Protein AF-A0A6J2ULS6-F1 (afdb_monomer_lite)

Secondary structure (DSSP, 8-state):
------SHHHHHHHHHHHHHHHHHHHHHHHHHHHTS-PPPPP----------TT-HHHHHHHHHHHHHHHHHHHHHHHT---HHHHHHHHHHHHHHHHHHHHHHHTT-HHHHHHHHHHHHHHHHHHHHHHHHTT-S---------

Structure (mmCIF, N/CA/C/O backbone):
data_AF-A0A6J2ULS6-F1
#
_entry.id   AF-A0A6J2ULS6-F1
#
loop_
_atom_site.group_PDB
_atom_site.id
_atom_site.type_symbol
_atom_site.label_atom_id
_atom_site.label_alt_id
_atom_site.label_comp_id
_atom_site.label_asym_id
_atom_site.label_entity_id
_atom_site.label_seq_id
_atom_site.pdbx_PDB_ins_code
_atom_site.Cartn_x
_atom_site.Cartn_y
_atom_site.Cartn_z
_atom_site.occupancy
_atom_site.B_iso_or_equiv
_atom_site.auth_seq_id
_atom_site.auth_comp_id
_atom_site.auth_asym_id
_atom_site.auth_atom_id
_atom_site.pdbx_PDB_model_num
ATOM 1 N N . MET A 1 1 ? 80.671 0.307 26.727 1.00 37.84 1 MET A N 1
ATOM 2 C CA . MET A 1 1 ? 80.074 0.887 25.502 1.00 37.84 1 MET A CA 1
ATOM 3 C C . MET A 1 1 ? 78.630 0.428 25.429 1.00 37.84 1 MET A C 1
ATOM 5 O O . MET A 1 1 ? 78.368 -0.746 25.655 1.00 37.84 1 MET A O 1
ATOM 9 N N . HIS A 1 2 ? 77.715 1.384 25.287 1.00 35.56 2 HIS A N 1
ATOM 10 C CA . HIS A 1 2 ? 76.299 1.268 25.632 1.00 35.56 2 HIS A CA 1
ATOM 11 C C . HIS A 1 2 ? 75.529 0.293 24.737 1.00 35.56 2 HIS A C 1
ATOM 13 O O . HIS A 1 2 ? 75.335 0.543 23.552 1.00 35.56 2 HIS A O 1
ATOM 19 N N . LEU A 1 3 ? 75.018 -0.769 25.355 1.00 45.72 3 LEU A N 1
ATOM 20 C CA . LEU A 1 3 ? 73.912 -1.566 24.848 1.00 45.72 3 LEU A CA 1
ATOM 21 C C . LEU A 1 3 ? 72.680 -1.189 25.682 1.00 45.72 3 LEU A C 1
ATOM 23 O O . LEU A 1 3 ? 72.436 -1.774 26.731 1.00 45.72 3 LEU A O 1
ATOM 27 N N . VAL A 1 4 ? 71.929 -0.172 25.262 1.00 41.53 4 VAL A N 1
ATOM 28 C CA . VAL A 1 4 ? 70.614 0.124 25.852 1.00 41.53 4 VAL A CA 1
ATOM 29 C C . VAL A 1 4 ? 69.598 0.066 24.722 1.00 41.53 4 VAL A C 1
ATOM 31 O O . VAL A 1 4 ? 69.250 1.065 24.104 1.00 41.53 4 VAL A O 1
ATOM 34 N N . LYS A 1 5 ? 69.180 -1.166 24.415 1.00 49.84 5 LYS A N 1
ATOM 35 C CA . LYS A 1 5 ? 67.974 -1.452 23.633 1.00 49.84 5 LYS A CA 1
ATOM 36 C C . LYS A 1 5 ? 66.802 -0.803 24.359 1.00 49.84 5 LYS A C 1
ATOM 38 O O . LYS A 1 5 ? 66.466 -1.247 25.448 1.00 49.84 5 LYS A O 1
ATOM 43 N N . SER A 1 6 ? 66.218 0.239 23.775 1.00 47.62 6 SER A N 1
ATOM 44 C CA . SER A 1 6 ? 65.032 0.934 24.279 1.00 47.62 6 SER A CA 1
ATOM 45 C C . SER A 1 6 ? 63.826 -0.021 24.299 1.00 47.62 6 SER A C 1
ATOM 47 O O . SER A 1 6 ? 63.280 -0.313 23.235 1.00 47.62 6 SER A O 1
ATOM 49 N N . PRO A 1 7 ? 63.371 -0.512 25.467 1.00 53.88 7 PRO A N 1
ATOM 50 C CA . PRO A 1 7 ? 62.243 -1.441 25.537 1.00 53.88 7 PRO A CA 1
ATOM 51 C C . PRO A 1 7 ? 60.885 -0.723 25.403 1.00 53.88 7 PRO A C 1
ATOM 53 O O . PRO A 1 7 ? 59.868 -1.367 25.167 1.00 53.88 7 PRO A O 1
ATOM 56 N N . CYS A 1 8 ? 60.856 0.614 25.492 1.00 47.41 8 CYS A N 1
ATOM 57 C CA . CYS A 1 8 ? 59.616 1.396 25.457 1.00 47.41 8 CYS A CA 1
ATOM 58 C C . CYS A 1 8 ? 59.000 1.553 24.057 1.00 47.41 8 CYS A C 1
ATOM 60 O O . CYS A 1 8 ? 57.781 1.644 23.947 1.00 47.41 8 CYS A O 1
ATOM 62 N N . LEU A 1 9 ? 59.796 1.556 22.980 1.00 49.78 9 LEU A N 1
ATOM 63 C CA . LEU A 1 9 ? 59.256 1.733 21.620 1.00 49.78 9 LEU A CA 1
ATOM 64 C C . LEU A 1 9 ? 58.503 0.488 21.117 1.00 49.78 9 LEU A C 1
ATOM 66 O O . LEU A 1 9 ? 57.504 0.619 20.416 1.00 49.78 9 LEU A O 1
ATOM 70 N N . LEU A 1 10 ? 58.930 -0.710 21.531 1.00 52.53 10 LEU A N 1
ATOM 71 C CA . LEU A 1 10 ? 58.252 -1.974 21.207 1.00 52.53 10 LEU A CA 1
ATOM 72 C C . LEU A 1 10 ? 56.917 -2.128 21.950 1.00 52.53 10 LEU A C 1
ATOM 74 O O . LEU A 1 10 ? 55.953 -2.637 21.381 1.00 52.53 10 LEU A O 1
ATOM 78 N N . ALA A 1 11 ? 56.842 -1.647 23.193 1.00 53.53 11 ALA A N 1
ATOM 79 C CA . ALA A 1 11 ? 55.615 -1.686 23.983 1.00 53.53 11 ALA A CA 1
ATOM 80 C C . ALA A 1 11 ? 54.525 -0.769 23.399 1.00 53.53 11 ALA A C 1
ATOM 82 O O . ALA A 1 11 ? 53.372 -1.179 23.308 1.00 53.53 11 ALA A O 1
ATOM 83 N N . CYS A 1 12 ? 54.883 0.430 22.920 1.00 48.25 12 CYS A N 1
ATOM 84 C CA . CYS A 1 12 ? 53.919 1.337 22.284 1.00 48.25 12 CYS A CA 1
ATOM 85 C C . CYS A 1 12 ? 53.353 0.794 20.960 1.00 48.25 12 CYS A C 1
ATOM 87 O O . CYS A 1 12 ? 52.182 1.021 20.668 1.00 48.25 12 CYS A O 1
ATOM 89 N N . ALA A 1 13 ? 54.142 0.054 20.174 1.00 52.56 13 ALA A N 1
ATOM 90 C CA . ALA A 1 13 ? 53.664 -0.542 18.924 1.00 52.56 13 ALA A CA 1
ATOM 91 C C . ALA A 1 13 ? 52.653 -1.683 19.162 1.00 52.56 13 ALA A C 1
ATOM 93 O O . ALA A 1 13 ? 51.665 -1.797 18.440 1.00 52.56 13 ALA A O 1
ATOM 94 N N . LEU A 1 14 ? 52.854 -2.492 20.209 1.00 54.41 14 LEU A N 1
ATOM 95 C CA . LEU A 1 14 ? 51.949 -3.590 20.574 1.00 54.41 14 LEU A CA 1
ATOM 96 C C . LEU A 1 14 ? 50.578 -3.101 21.072 1.00 54.41 14 LEU A C 1
ATOM 98 O O . LEU A 1 14 ? 49.567 -3.736 20.778 1.00 54.41 14 LEU A O 1
ATOM 102 N N . VAL A 1 15 ? 50.526 -1.955 21.761 1.00 59.34 15 VAL A N 1
ATOM 103 C CA . VAL A 1 15 ? 49.268 -1.362 22.262 1.00 59.34 15 VAL A CA 1
ATOM 104 C C . VAL A 1 15 ? 48.381 -0.841 21.124 1.00 59.34 15 VAL A C 1
ATOM 106 O O . VAL A 1 15 ? 47.161 -0.897 21.237 1.00 59.34 15 VAL A O 1
ATOM 109 N N . TYR A 1 16 ? 48.969 -0.396 20.009 1.00 54.12 16 TYR A N 1
ATOM 110 C CA . TYR A 1 16 ? 48.214 0.054 18.832 1.00 54.12 16 TYR A CA 1
ATOM 111 C C . TYR A 1 16 ? 47.824 -1.079 17.869 1.00 54.12 16 TYR A C 1
ATOM 113 O O . TYR A 1 16 ? 46.833 -0.951 17.154 1.00 54.12 16 TYR A O 1
ATOM 121 N N . LEU A 1 17 ? 48.555 -2.199 17.856 1.00 54.84 17 LEU A N 1
ATOM 122 C CA . LEU A 1 17 ? 48.281 -3.324 16.948 1.00 54.84 17 LEU A CA 1
ATOM 123 C C .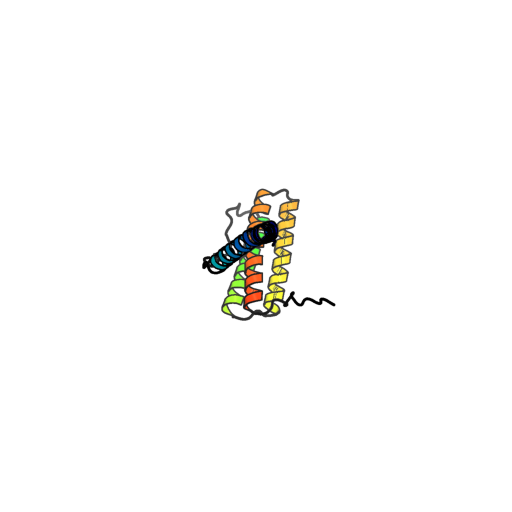 LEU A 1 17 ? 47.162 -4.259 17.439 1.00 54.84 17 LEU A C 1
ATOM 125 O O . LEU A 1 17 ? 46.417 -4.793 16.620 1.00 54.84 17 LEU A O 1
ATOM 129 N N . LEU A 1 18 ? 47.000 -4.427 18.756 1.00 56.25 18 LEU A N 1
ATOM 130 C CA . LEU A 1 18 ? 45.933 -5.247 19.350 1.00 56.25 18 LEU A CA 1
ATOM 131 C C . LEU A 1 18 ? 44.498 -4.784 19.010 1.00 56.25 18 LEU A C 1
ATOM 133 O O . LEU A 1 18 ? 43.701 -5.631 18.605 1.00 56.25 18 LEU A O 1
ATOM 137 N N . PRO A 1 19 ? 44.134 -3.487 19.111 1.00 57.62 19 PRO A N 1
ATOM 138 C CA . PRO A 1 19 ? 42.788 -3.045 18.747 1.00 57.62 19 PRO A CA 1
ATOM 139 C C . PRO A 1 19 ? 42.536 -3.131 17.236 1.00 57.62 19 PRO A C 1
ATOM 141 O O . PRO A 1 19 ? 41.410 -3.381 16.821 1.00 57.62 19 PRO A O 1
ATOM 144 N N . LEU A 1 20 ? 43.574 -2.985 16.404 1.00 55.03 20 LEU A N 1
ATOM 145 C CA . LEU A 1 20 ? 43.441 -3.065 14.947 1.00 55.03 20 LEU A CA 1
ATOM 146 C C . LEU A 1 20 ? 43.155 -4.501 14.474 1.00 55.03 20 LEU A C 1
ATOM 148 O O . LEU A 1 20 ? 42.356 -4.693 13.563 1.00 55.03 20 LEU A O 1
ATOM 152 N N . ALA A 1 21 ? 43.745 -5.507 15.128 1.00 57.03 21 ALA A N 1
ATOM 153 C CA . ALA A 1 21 ? 43.453 -6.917 14.865 1.00 57.03 21 ALA A CA 1
ATOM 154 C C . ALA A 1 21 ? 42.019 -7.308 15.278 1.00 57.03 21 ALA A C 1
ATOM 156 O O . ALA A 1 21 ? 41.340 -8.000 14.522 1.00 57.03 21 ALA A O 1
ATOM 157 N N . ALA A 1 22 ? 41.523 -6.793 16.410 1.00 56.47 22 ALA A N 1
ATOM 158 C CA . ALA A 1 22 ? 40.139 -7.005 16.847 1.00 56.47 22 ALA A CA 1
ATOM 159 C C . ALA A 1 22 ? 39.109 -6.367 15.891 1.00 56.47 22 ALA A C 1
ATOM 161 O O . ALA A 1 22 ? 38.040 -6.929 15.654 1.00 56.47 22 ALA A O 1
ATOM 162 N N . CYS A 1 23 ? 39.442 -5.223 15.281 1.00 51.72 23 CYS A N 1
ATOM 163 C CA . CYS A 1 23 ? 38.608 -4.617 14.240 1.00 51.72 23 CYS A CA 1
ATOM 164 C C . CYS A 1 23 ? 38.524 -5.487 12.974 1.00 51.72 23 CYS A C 1
ATOM 166 O O . CYS A 1 23 ? 37.470 -5.542 12.347 1.00 51.72 23 CYS A O 1
ATOM 168 N N . ILE A 1 24 ? 39.606 -6.178 12.595 1.00 54.81 24 ILE A N 1
ATOM 169 C CA . ILE A 1 24 ? 39.630 -7.037 11.399 1.00 54.81 24 ILE A CA 1
ATOM 170 C C . ILE A 1 24 ? 38.755 -8.285 11.604 1.00 54.81 24 ILE A C 1
ATOM 172 O O . ILE A 1 24 ? 38.002 -8.643 10.699 1.00 54.81 24 ILE A O 1
ATOM 176 N N . GLU A 1 25 ? 38.776 -8.894 12.795 1.00 55.47 25 GLU A N 1
ATOM 177 C CA . GLU A 1 25 ? 37.916 -10.045 13.122 1.00 55.47 25 GLU A CA 1
ATOM 178 C C . GLU A 1 25 ? 36.417 -9.680 13.109 1.00 55.47 25 GLU A C 1
ATOM 180 O O . GLU A 1 25 ? 35.598 -10.408 12.540 1.00 55.47 25 GLU A O 1
ATOM 185 N N . HIS A 1 26 ? 36.051 -8.504 13.629 1.00 48.28 26 HIS A N 1
ATOM 186 C CA . HIS A 1 26 ? 34.660 -8.037 13.624 1.00 48.28 26 HIS A CA 1
ATOM 187 C C . HIS A 1 26 ? 34.134 -7.740 12.203 1.00 48.28 26 HIS A C 1
ATOM 189 O O . HIS A 1 26 ? 32.953 -7.959 11.909 1.00 48.28 26 HIS A O 1
ATOM 195 N N . ILE A 1 27 ? 34.996 -7.271 11.292 1.00 51.56 27 ILE A N 1
ATOM 196 C CA . ILE A 1 27 ? 34.635 -7.072 9.878 1.00 51.56 27 ILE A CA 1
ATOM 197 C C . ILE A 1 27 ? 34.385 -8.426 9.201 1.00 51.56 27 ILE A C 1
ATOM 199 O O . ILE A 1 27 ? 33.441 -8.556 8.418 1.00 51.56 27 ILE A O 1
ATOM 203 N N . THR A 1 28 ? 35.180 -9.452 9.523 1.00 53.78 28 THR A N 1
ATOM 204 C CA . THR A 1 28 ? 34.978 -10.796 8.964 1.00 53.78 28 THR A CA 1
ATOM 205 C C . THR A 1 28 ? 33.693 -11.467 9.452 1.00 53.78 28 THR A C 1
ATOM 207 O O . THR A 1 28 ? 33.033 -12.122 8.647 1.00 53.78 28 THR A O 1
ATOM 210 N N . GLU A 1 29 ? 33.267 -11.259 10.703 1.00 52.28 29 GLU A N 1
ATOM 211 C CA . GLU A 1 29 ? 31.973 -11.771 11.187 1.00 52.28 29 GLU A CA 1
ATOM 212 C C . GLU A 1 29 ? 30.777 -11.071 10.521 1.00 52.28 29 GLU A C 1
ATOM 214 O O . GLU A 1 29 ? 29.832 -11.742 10.099 1.00 52.28 29 GLU A O 1
ATOM 219 N N . GLN A 1 30 ? 30.833 -9.745 10.329 1.00 50.31 30 GLN A N 1
ATOM 220 C CA . GLN A 1 30 ? 29.797 -9.016 9.580 1.00 50.31 30 GLN A CA 1
ATOM 221 C C . GLN A 1 30 ? 29.709 -9.462 8.114 1.00 50.31 30 GLN A C 1
ATOM 223 O O . GLN A 1 30 ? 28.612 -9.592 7.571 1.00 50.31 30 GLN A O 1
ATOM 228 N N . GLN A 1 31 ? 30.850 -9.723 7.472 1.00 48.91 31 GLN A N 1
ATOM 229 C CA . GLN A 1 31 ? 30.899 -10.239 6.101 1.00 48.91 31 GLN A CA 1
ATOM 230 C C . GLN A 1 31 ? 30.361 -11.677 6.009 1.00 48.91 31 GLN A C 1
ATOM 232 O O . GLN A 1 31 ? 29.725 -12.027 5.015 1.00 48.91 31 GLN A O 1
ATOM 237 N N . LEU A 1 32 ? 30.552 -12.506 7.041 1.00 48.78 32 LEU A N 1
ATOM 238 C CA . LEU A 1 32 ? 30.020 -13.872 7.087 1.00 48.78 32 LEU A CA 1
ATOM 239 C C . LEU A 1 32 ? 28.491 -13.889 7.278 1.00 48.78 32 LEU A C 1
ATOM 241 O O . LEU A 1 32 ? 27.794 -14.659 6.616 1.00 48.78 32 LEU A O 1
ATOM 245 N N . GLU A 1 33 ? 27.954 -12.999 8.119 1.00 53.31 33 GLU A N 1
ATOM 246 C CA . GLU A 1 33 ? 26.505 -12.787 8.277 1.00 53.31 33 GLU A CA 1
ATOM 247 C C . GLU A 1 33 ? 25.853 -12.232 6.995 1.00 53.31 33 GLU A C 1
ATOM 249 O O . GLU A 1 33 ? 24.707 -12.574 6.699 1.00 53.31 33 GLU A O 1
ATOM 254 N N . LEU A 1 34 ? 26.586 -11.462 6.178 1.00 53.81 34 LEU A N 1
ATOM 255 C CA . LEU A 1 34 ? 26.101 -10.937 4.892 1.00 53.81 34 LEU A CA 1
ATOM 256 C C . LEU A 1 34 ? 25.798 -12.045 3.861 1.00 53.81 34 LEU A C 1
ATOM 258 O O . LEU A 1 34 ? 24.933 -11.875 3.003 1.00 53.81 34 LEU A O 1
ATOM 262 N N . HIS A 1 35 ? 26.475 -13.193 3.965 1.00 52.22 35 HIS A N 1
ATOM 263 C CA . HIS A 1 35 ? 26.301 -14.350 3.074 1.00 52.22 35 HIS A CA 1
ATOM 264 C C . HIS A 1 35 ? 25.352 -15.412 3.638 1.00 52.22 35 HIS A C 1
ATOM 266 O O . HIS A 1 35 ? 25.100 -16.439 2.997 1.00 52.22 35 HIS A O 1
ATOM 272 N N . LYS A 1 36 ? 24.794 -15.189 4.831 1.00 57.12 36 LYS A N 1
ATOM 273 C CA . LYS A 1 36 ? 23.767 -16.066 5.378 1.00 57.12 36 LYS A CA 1
ATOM 274 C C . LYS A 1 36 ? 22.499 -15.846 4.570 1.00 57.12 36 LYS A C 1
ATOM 276 O O . LYS A 1 36 ? 21.849 -14.810 4.689 1.00 57.12 36 LYS A O 1
ATOM 281 N N . TYR A 1 37 ? 22.155 -16.825 3.732 1.00 52.66 37 TYR A N 1
ATOM 282 C CA . TYR A 1 37 ? 20.916 -16.809 2.961 1.00 52.66 37 TYR A CA 1
ATOM 283 C C . TYR A 1 37 ? 19.735 -16.577 3.910 1.00 52.66 37 TYR A C 1
ATOM 285 O O . TYR A 1 37 ? 19.305 -17.468 4.647 1.00 52.66 37 TYR A O 1
ATOM 293 N N . ARG A 1 38 ? 19.224 -15.345 3.919 1.00 57.34 38 ARG A N 1
ATOM 294 C CA . ARG A 1 38 ? 17.991 -15.002 4.609 1.00 57.34 38 ARG A CA 1
ATOM 295 C C . ARG A 1 38 ? 16.872 -15.480 3.706 1.00 57.34 38 ARG A C 1
ATOM 297 O O . ARG A 1 38 ? 16.791 -15.057 2.555 1.00 57.34 38 ARG A O 1
ATOM 304 N N . VAL A 1 39 ? 16.030 -16.372 4.225 1.00 57.38 39 VAL A N 1
ATOM 305 C CA . VAL A 1 39 ? 14.842 -16.840 3.505 1.00 57.38 39 VAL A CA 1
ATOM 306 C C . VAL A 1 39 ? 14.108 -15.610 2.984 1.00 57.38 39 VAL A C 1
ATOM 308 O O . VAL A 1 39 ? 13.750 -14.731 3.776 1.00 57.38 39 VAL A O 1
ATOM 311 N N . SER A 1 40 ? 13.951 -15.521 1.661 1.00 55.81 40 SER A N 1
ATOM 312 C CA . SER A 1 40 ? 13.258 -14.400 1.034 1.00 55.81 40 SER A CA 1
ATOM 313 C C . SER A 1 40 ? 11.898 -14.242 1.713 1.00 55.81 40 SER A C 1
ATOM 315 O O . SER A 1 40 ? 11.239 -15.264 1.955 1.00 55.81 40 SER A O 1
ATOM 317 N N . PRO A 1 41 ? 11.474 -13.012 2.064 1.00 57.22 41 PRO A N 1
ATOM 318 C CA . PRO A 1 41 ? 10.154 -12.792 2.628 1.00 57.22 41 PRO A CA 1
ATOM 319 C C . PRO A 1 41 ? 9.157 -13.511 1.735 1.00 57.22 41 PRO A C 1
ATOM 321 O O . PRO A 1 41 ? 9.109 -13.256 0.530 1.00 57.22 41 PRO A O 1
ATOM 324 N N . LYS A 1 42 ? 8.415 -14.472 2.295 1.00 57.38 42 LYS A N 1
ATOM 325 C CA . LYS A 1 42 ? 7.356 -15.104 1.522 1.00 57.38 42 LYS A CA 1
ATOM 326 C C . LYS A 1 42 ? 6.450 -13.961 1.077 1.00 57.38 42 LYS A C 1
ATOM 328 O O . LYS A 1 42 ? 5.975 -13.198 1.923 1.00 57.38 42 LYS A O 1
ATOM 333 N N . LEU A 1 43 ? 6.233 -13.849 -0.232 1.00 57.31 43 LEU A N 1
ATOM 334 C CA . LEU A 1 43 ? 5.134 -13.090 -0.822 1.00 57.31 43 LEU A CA 1
ATOM 335 C C . LEU A 1 43 ? 3.832 -13.799 -0.422 1.00 57.31 43 LEU A C 1
ATOM 337 O O . LEU A 1 43 ? 3.113 -14.358 -1.244 1.00 57.31 43 LEU A O 1
ATOM 341 N N . THR A 1 44 ? 3.572 -13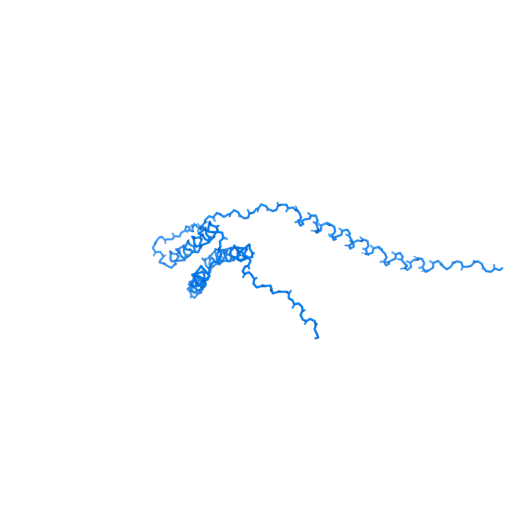.891 0.881 1.00 58.31 44 THR A N 1
ATOM 342 C CA . THR A 1 44 ? 2.237 -14.149 1.377 1.00 58.31 44 THR A CA 1
ATOM 343 C C . THR A 1 44 ? 1.428 -12.949 0.927 1.00 58.31 44 THR A C 1
ATOM 345 O O . THR A 1 44 ? 1.834 -11.810 1.157 1.00 58.31 44 THR A O 1
ATOM 348 N N . GLY A 1 45 ? 0.350 -13.223 0.193 1.00 60.03 45 GLY A N 1
ATOM 349 C CA . GLY A 1 45 ? -0.578 -12.202 -0.270 1.00 60.03 45 GLY A CA 1
ATOM 350 C C . GLY A 1 45 ? -1.127 -11.354 0.885 1.00 60.03 45 GLY A C 1
ATOM 351 O O . GLY A 1 45 ? -0.765 -11.572 2.046 1.00 60.03 45 GLY A O 1
ATOM 352 N N . PRO A 1 46 ? -2.008 -10.393 0.579 1.00 61.22 46 PRO A N 1
ATOM 353 C CA . PRO A 1 46 ? -2.485 -9.421 1.556 1.00 61.22 46 PRO A CA 1
ATOM 354 C C . PRO A 1 46 ? -2.995 -10.131 2.813 1.00 61.22 46 PRO A C 1
ATOM 356 O O . PRO A 1 46 ? -3.773 -11.090 2.736 1.00 61.22 46 PRO A O 1
ATOM 359 N N . VAL A 1 47 ? -2.498 -9.695 3.972 1.00 67.69 47 VAL A N 1
ATOM 360 C CA . VAL A 1 47 ? -2.919 -10.232 5.264 1.00 67.69 47 VAL A CA 1
ATOM 361 C C . VAL A 1 47 ? -4.366 -9.813 5.474 1.00 67.69 47 VAL A C 1
ATOM 363 O O . VAL A 1 47 ? -4.647 -8.637 5.648 1.00 67.69 47 VAL A O 1
ATOM 366 N N . LYS A 1 48 ? -5.293 -10.775 5.446 1.00 69.31 48 LYS A N 1
ATOM 367 C CA . LYS A 1 48 ? -6.688 -10.504 5.801 1.00 69.31 48 LYS A CA 1
ATOM 368 C C . LYS A 1 48 ? -6.781 -10.329 7.303 1.00 69.31 48 LYS A C 1
ATOM 370 O O . LYS A 1 48 ? -6.586 -11.290 8.057 1.00 69.31 48 LYS A O 1
ATOM 375 N N . PHE A 1 49 ? -7.082 -9.120 7.743 1.00 78.12 49 PHE A N 1
ATOM 376 C CA . PHE A 1 49 ? -7.288 -8.866 9.152 1.00 78.12 49 PHE A CA 1
ATOM 377 C C . PHE A 1 49 ? -8.717 -9.228 9.539 1.00 78.12 49 PHE A C 1
ATOM 379 O O . PHE A 1 49 ? -9.678 -8.783 8.927 1.00 78.12 49 PHE A O 1
ATOM 386 N N . VAL A 1 50 ? -8.875 -10.039 10.586 1.00 78.38 50 VAL A N 1
ATOM 387 C CA . VAL A 1 50 ? -10.203 -10.309 11.147 1.00 78.38 50 VAL A CA 1
ATOM 388 C C . VAL A 1 50 ? -10.681 -9.045 11.861 1.00 78.38 50 VAL A C 1
ATOM 390 O O . VAL A 1 50 ? -10.081 -8.642 12.859 1.00 78.38 50 VAL A O 1
ATOM 393 N N . HIS A 1 51 ? -11.726 -8.424 11.325 1.00 83.19 51 HIS A N 1
ATOM 394 C CA . HIS A 1 51 ? -12.405 -7.254 11.874 1.00 83.19 51 HIS A CA 1
ATOM 395 C C . HIS A 1 51 ? -13.914 -7.332 11.567 1.00 83.19 51 HIS A C 1
ATOM 397 O O . HIS A 1 51 ? -14.353 -8.265 10.889 1.00 83.19 51 HIS A O 1
ATOM 403 N N . ASP A 1 52 ? -14.722 -6.416 12.114 1.00 84.75 52 ASP A N 1
ATOM 404 C CA . ASP A 1 52 ? -16.171 -6.408 11.864 1.00 84.75 52 ASP A CA 1
ATOM 405 C C . ASP A 1 52 ? -16.438 -6.191 10.363 1.00 84.75 52 ASP A C 1
ATOM 407 O O . ASP A 1 52 ? -16.032 -5.159 9.829 1.00 84.75 52 ASP A O 1
ATOM 411 N N . PRO A 1 53 ? -17.144 -7.105 9.667 1.00 81.56 53 PRO A N 1
ATOM 412 C CA . PRO A 1 53 ? -17.429 -6.961 8.241 1.00 81.56 53 PRO A CA 1
ATOM 413 C C . PRO A 1 53 ? -18.269 -5.724 7.898 1.00 81.56 53 PRO A C 1
ATOM 415 O O . PRO A 1 53 ? -18.385 -5.384 6.724 1.00 81.56 53 PRO A O 1
ATOM 418 N N . LYS A 1 54 ? -18.874 -5.049 8.881 1.00 85.69 54 LYS A N 1
ATOM 419 C CA . LYS A 1 54 ? -19.610 -3.791 8.680 1.00 85.69 54 LYS A CA 1
ATOM 420 C C . LYS A 1 54 ? -18.737 -2.545 8.802 1.00 85.69 54 LYS A C 1
ATOM 422 O O . LYS A 1 54 ? -19.219 -1.450 8.516 1.00 85.69 54 LYS A O 1
ATOM 427 N N . ASP A 1 55 ? -17.488 -2.687 9.233 1.00 87.19 55 ASP A N 1
ATOM 428 C CA . ASP A 1 55 ? -16.564 -1.568 9.365 1.00 87.19 55 ASP A CA 1
ATOM 429 C C . ASP A 1 55 ? -16.074 -1.143 7.981 1.00 87.19 55 ASP A C 1
ATOM 431 O O . ASP A 1 55 ? -15.155 -1.726 7.409 1.00 87.19 55 ASP A O 1
ATOM 435 N N . VAL A 1 56 ? -16.748 -0.150 7.403 1.00 89.00 56 VAL A N 1
ATOM 436 C CA . VAL A 1 56 ? -16.473 0.348 6.046 1.00 89.00 56 VAL A CA 1
ATOM 437 C C . VAL A 1 56 ? -15.005 0.728 5.884 1.00 89.00 56 VAL A C 1
ATOM 439 O O . VAL A 1 56 ? -14.399 0.425 4.864 1.00 89.00 56 VAL A O 1
ATOM 442 N N . MET A 1 57 ? -14.419 1.321 6.917 1.00 88.88 57 MET A N 1
ATOM 443 C CA . MET A 1 57 ? -13.089 1.895 6.854 1.00 88.88 57 MET A CA 1
ATOM 444 C C . MET A 1 57 ? -12.003 0.819 6.834 1.00 88.88 57 MET A C 1
ATOM 446 O O . MET A 1 57 ? -11.113 0.834 5.987 1.00 88.88 57 MET A O 1
ATOM 450 N N . LEU A 1 58 ? -12.117 -0.174 7.716 1.00 88.88 58 LEU A N 1
ATOM 451 C CA . LEU A 1 58 ? -11.189 -1.302 7.709 1.00 88.88 58 LEU A CA 1
ATOM 452 C C . LEU A 1 58 ? -11.333 -2.170 6.452 1.00 88.88 58 LEU A C 1
ATOM 454 O O . LEU A 1 58 ? -10.329 -2.650 5.928 1.00 88.88 58 LEU A O 1
ATOM 458 N N . ASN A 1 59 ? -12.549 -2.306 5.919 1.00 89.31 59 ASN A N 1
ATOM 459 C CA . ASN A 1 59 ? -12.780 -2.994 4.650 1.00 89.31 59 ASN A CA 1
ATOM 460 C C . ASN A 1 59 ? -12.147 -2.250 3.461 1.00 89.31 59 ASN A C 1
ATOM 462 O O . ASN A 1 59 ? -11.597 -2.881 2.555 1.00 89.31 59 ASN A O 1
ATOM 466 N N . GLU A 1 60 ? -12.224 -0.917 3.441 1.00 90.50 60 GLU A N 1
ATOM 467 C CA . GLU A 1 60 ? -11.549 -0.087 2.437 1.00 90.50 60 GLU A CA 1
ATOM 468 C C . GLU A 1 60 ? -10.031 -0.259 2.512 1.00 90.50 60 GLU A C 1
ATOM 470 O O . GLU A 1 60 ? -9.378 -0.417 1.480 1.00 90.50 60 GLU A O 1
ATOM 475 N N . LEU A 1 61 ? -9.482 -0.328 3.725 1.00 89.19 61 LEU A N 1
ATOM 476 C CA . LEU A 1 61 ? -8.052 -0.501 3.951 1.00 89.19 61 LEU A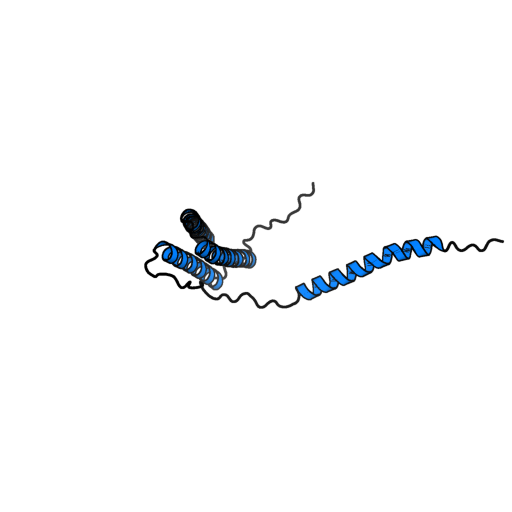 CA 1
ATOM 477 C C . LEU A 1 61 ? -7.561 -1.896 3.522 1.00 89.19 61 LEU A C 1
ATOM 479 O O . LEU A 1 61 ? -6.564 -2.004 2.804 1.00 89.19 61 LEU A O 1
ATOM 483 N N . ASP A 1 62 ? -8.312 -2.953 3.844 1.00 89.12 62 ASP A N 1
ATOM 484 C CA . ASP A 1 62 ? -8.069 -4.313 3.341 1.00 89.12 62 ASP A CA 1
ATOM 485 C C . ASP A 1 62 ? -8.132 -4.374 1.801 1.00 89.12 62 ASP A C 1
ATOM 487 O O . ASP A 1 62 ? -7.291 -5.003 1.150 1.00 89.12 62 ASP A O 1
ATOM 491 N N . SER A 1 63 ? -9.105 -3.686 1.197 1.00 89.81 63 SER A N 1
ATOM 492 C CA . SER A 1 63 ? -9.263 -3.591 -0.258 1.00 89.81 63 SER A CA 1
ATOM 493 C C . SER A 1 63 ? -8.081 -2.871 -0.915 1.00 89.81 63 SER A C 1
ATOM 495 O O . SER A 1 63 ? -7.517 -3.373 -1.892 1.00 89.81 63 SER A O 1
ATOM 497 N N . ALA A 1 64 ? -7.651 -1.731 -0.370 1.00 89.31 64 ALA A N 1
ATOM 498 C CA . ALA A 1 64 ? -6.501 -0.976 -0.863 1.00 89.31 64 ALA A CA 1
ATOM 499 C C . ALA A 1 64 ? -5.198 -1.792 -0.765 1.00 89.31 64 ALA A C 1
ATOM 501 O O . ALA A 1 64 ? -4.463 -1.903 -1.752 1.00 89.31 64 ALA A O 1
ATOM 502 N N . LEU A 1 65 ? -4.961 -2.469 0.365 1.00 88.38 65 LEU A N 1
ATOM 503 C CA . LEU A 1 65 ? -3.826 -3.384 0.541 1.00 88.38 65 LEU A CA 1
ATOM 504 C C . LEU A 1 65 ? -3.845 -4.534 -0.476 1.00 88.38 65 LEU A C 1
ATOM 506 O O . LEU A 1 65 ? -2.810 -4.901 -1.043 1.00 88.38 65 LEU A O 1
ATOM 510 N N . GLN A 1 66 ? -5.024 -5.088 -0.765 1.00 88.88 66 GLN A N 1
ATOM 511 C CA . GLN A 1 66 ? -5.168 -6.137 -1.769 1.00 88.88 66 GLN A CA 1
ATOM 512 C C . GLN A 1 66 ? -4.894 -5.633 -3.194 1.00 88.88 66 GLN A C 1
ATOM 514 O O . GLN A 1 66 ? -4.245 -6.342 -3.975 1.00 88.88 66 GLN A O 1
ATOM 519 N N . LYS A 1 67 ? -5.342 -4.421 -3.545 1.00 89.75 67 LYS A N 1
ATOM 520 C CA . LYS A 1 67 ? -5.039 -3.792 -4.844 1.00 89.75 67 LYS A CA 1
ATOM 521 C C . LYS A 1 67 ? -3.535 -3.596 -5.019 1.00 89.75 67 LYS A C 1
ATOM 523 O O . LYS A 1 67 ? -3.002 -3.960 -6.067 1.00 89.75 67 LYS A O 1
ATOM 528 N N . ILE A 1 68 ? -2.853 -3.103 -3.983 1.00 86.69 68 ILE A N 1
ATOM 529 C CA . ILE A 1 68 ? -1.396 -2.952 -3.974 1.00 86.69 68 ILE A CA 1
ATOM 530 C C . ILE A 1 68 ? -0.706 -4.294 -4.216 1.00 86.69 68 ILE A C 1
ATOM 532 O O . ILE A 1 68 ? 0.093 -4.424 -5.142 1.00 86.69 68 ILE A O 1
ATOM 536 N N . SER A 1 69 ? -1.058 -5.330 -3.453 1.00 83.19 69 SER A N 1
ATOM 537 C CA . SER A 1 69 ? -0.457 -6.652 -3.647 1.00 83.19 69 SER A CA 1
ATOM 538 C C . SER A 1 69 ? -0.686 -7.186 -5.068 1.00 83.19 69 SER A C 1
ATOM 540 O O . SER A 1 69 ? 0.230 -7.727 -5.687 1.00 83.19 69 SER A O 1
ATOM 542 N N . THR A 1 70 ? -1.878 -6.967 -5.625 1.00 86.75 70 THR A N 1
ATOM 543 C CA . THR A 1 70 ? -2.224 -7.392 -6.989 1.00 86.75 70 THR A CA 1
ATOM 544 C C . THR A 1 70 ? -1.369 -6.689 -8.037 1.00 86.75 70 THR A C 1
ATOM 546 O O . THR A 1 70 ? -0.816 -7.348 -8.919 1.00 86.75 70 THR A O 1
ATOM 549 N N . VAL A 1 71 ? -1.216 -5.367 -7.934 1.00 84.38 71 VAL A N 1
ATOM 550 C CA . VAL A 1 71 ? -0.403 -4.600 -8.883 1.00 84.38 71 VAL A CA 1
ATOM 551 C C . VAL A 1 71 ? 1.085 -4.982 -8.758 1.00 84.38 71 VAL A C 1
ATOM 553 O O . VAL A 1 71 ? 1.757 -5.090 -9.783 1.00 84.38 71 VAL A O 1
ATOM 556 N N . TYR A 1 72 ? 1.593 -5.318 -7.560 1.00 81.00 72 TYR A N 1
ATOM 557 C CA . TYR A 1 72 ? 2.957 -5.853 -7.403 1.00 81.00 72 TYR A CA 1
ATOM 558 C C . TYR A 1 72 ? 3.133 -7.214 -8.064 1.00 81.00 72 TYR A C 1
ATOM 560 O O . TYR A 1 72 ? 4.114 -7.428 -8.772 1.00 81.00 72 TYR A O 1
ATOM 568 N N . ILE A 1 73 ? 2.199 -8.138 -7.838 1.00 81.19 73 ILE A N 1
ATOM 569 C CA . ILE A 1 73 ? 2.241 -9.478 -8.430 1.00 81.19 73 ILE A CA 1
ATOM 570 C C . ILE A 1 73 ? 2.201 -9.378 -9.957 1.00 81.19 73 ILE A C 1
ATOM 572 O O . ILE A 1 73 ? 2.963 -10.055 -10.645 1.00 81.19 73 ILE A O 1
ATOM 576 N N . GLN A 1 74 ? 1.363 -8.492 -10.496 1.00 82.88 74 GLN A N 1
ATOM 577 C CA . GLN A 1 74 ? 1.307 -8.240 -11.930 1.00 82.88 74 GLN A CA 1
ATOM 578 C C . GLN A 1 74 ? 2.635 -7.684 -12.464 1.00 82.88 74 GLN A C 1
ATOM 580 O O . GLN A 1 74 ? 3.130 -8.176 -13.479 1.00 82.88 74 GLN A O 1
ATOM 585 N N . ALA A 1 75 ? 3.237 -6.712 -11.773 1.00 79.75 75 ALA A N 1
ATOM 586 C CA . ALA A 1 75 ? 4.539 -6.159 -12.143 1.00 79.75 75 ALA A CA 1
ATOM 587 C C . ALA A 1 75 ? 5.633 -7.241 -12.135 1.00 79.75 75 ALA A C 1
ATOM 589 O O . ALA A 1 75 ? 6.383 -7.371 -13.102 1.00 79.75 75 ALA A O 1
ATOM 590 N N . LEU A 1 76 ? 5.649 -8.083 -11.097 1.00 78.75 76 LEU A N 1
ATOM 591 C CA . LEU A 1 76 ? 6.530 -9.245 -10.974 1.00 78.75 76 LEU A CA 1
ATOM 592 C C . LEU A 1 76 ? 6.413 -10.204 -12.160 1.00 78.75 76 LEU A C 1
ATOM 594 O O . LEU A 1 76 ? 7.429 -10.564 -12.748 1.00 78.75 76 LEU A O 1
ATOM 598 N N . PHE A 1 77 ? 5.192 -10.589 -12.536 1.00 79.81 77 PHE A N 1
ATOM 599 C CA . PHE A 1 77 ? 4.976 -11.495 -13.666 1.00 79.81 77 PHE A CA 1
ATOM 600 C C . PHE A 1 77 ? 5.314 -10.868 -15.017 1.00 79.81 77 PHE A C 1
ATOM 602 O O . PHE A 1 77 ? 5.770 -11.572 -15.913 1.00 79.81 77 PHE A O 1
ATOM 609 N N . SER A 1 78 ? 5.104 -9.560 -15.171 1.00 79.94 78 SER A N 1
ATOM 610 C CA . SER A 1 78 ? 5.467 -8.855 -16.403 1.00 79.94 78 SER A CA 1
ATOM 611 C C . SER A 1 78 ? 6.978 -8.686 -16.579 1.00 79.94 78 SER A C 1
ATOM 613 O O . SER A 1 78 ? 7.438 -8.464 -17.693 1.00 79.94 78 SER A O 1
ATOM 615 N N . GLY A 1 79 ? 7.755 -8.785 -15.493 1.00 73.06 79 GLY A N 1
ATOM 616 C CA . GLY A 1 79 ? 9.207 -8.606 -15.516 1.00 73.06 79 GLY A CA 1
ATOM 617 C C . GLY A 1 79 ? 9.667 -7.172 -15.807 1.00 73.06 79 GLY A C 1
ATOM 618 O O . GLY A 1 79 ? 10.867 -6.933 -15.905 1.00 73.06 79 GLY A O 1
ATOM 619 N N . THR A 1 80 ? 8.742 -6.218 -15.944 1.00 74.69 80 THR A N 1
ATOM 620 C CA . THR A 1 80 ? 9.028 -4.823 -16.294 1.00 74.69 80 THR A CA 1
ATOM 621 C C . THR A 1 80 ? 8.225 -3.877 -15.415 1.00 74.6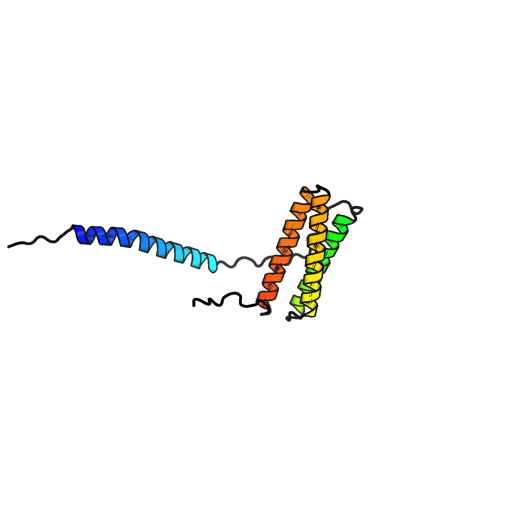9 80 THR A C 1
ATOM 623 O O . THR A 1 80 ? 7.014 -4.039 -15.264 1.00 74.69 80 THR A O 1
ATOM 626 N N . HIS A 1 81 ? 8.873 -2.846 -14.879 1.00 75.19 81 HIS A N 1
ATOM 627 C CA . HIS A 1 81 ? 8.191 -1.758 -14.182 1.00 75.19 81 HIS A CA 1
ATOM 628 C C . HIS A 1 81 ? 7.875 -0.646 -15.191 1.00 75.19 81 HIS A C 1
ATOM 630 O O . HIS A 1 81 ? 8.778 -0.068 -15.784 1.00 75.19 81 HIS A O 1
ATOM 636 N N . THR A 1 82 ? 6.593 -0.404 -15.470 1.00 81.50 82 THR A N 1
ATOM 637 C CA . THR A 1 82 ? 6.171 0.636 -16.423 1.00 81.50 82 THR A CA 1
ATOM 638 C C . THR A 1 82 ? 5.757 1.916 -15.687 1.00 81.50 82 THR A C 1
ATOM 640 O O . THR A 1 82 ? 5.282 1.837 -14.550 1.00 81.50 82 THR A O 1
ATOM 643 N N . PRO A 1 83 ? 5.828 3.099 -16.332 1.00 81.88 83 PRO A N 1
ATOM 644 C CA . PRO A 1 83 ? 5.337 4.350 -15.740 1.00 81.88 83 PRO A CA 1
ATOM 645 C C . PRO A 1 83 ? 3.865 4.288 -15.307 1.00 81.88 83 PRO A C 1
ATOM 647 O O . PRO A 1 83 ? 3.451 4.949 -14.359 1.00 81.88 83 PRO A O 1
ATOM 650 N N . GLU A 1 84 ? 3.060 3.463 -15.981 1.00 83.75 84 GLU A N 1
ATOM 651 C CA . GLU A 1 84 ? 1.663 3.237 -15.61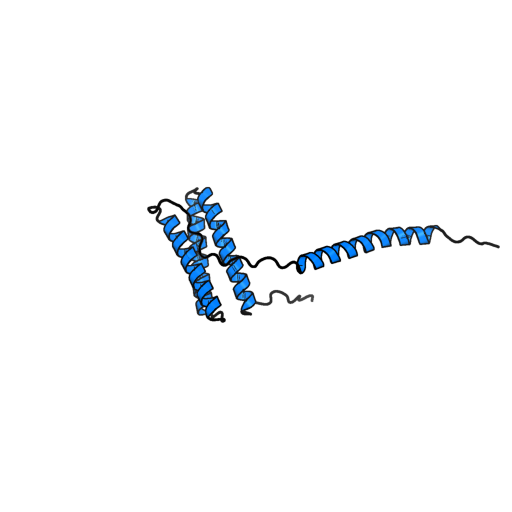5 1.00 83.75 84 GLU A CA 1
ATOM 652 C C . GLU A 1 84 ? 1.534 2.471 -14.290 1.00 83.75 84 GLU A C 1
ATOM 654 O O . GLU A 1 84 ? 0.731 2.846 -13.434 1.00 83.75 84 GLU A O 1
ATOM 659 N N . VAL A 1 85 ? 2.348 1.429 -14.090 1.00 83.38 85 VAL A N 1
ATOM 660 C CA . VAL A 1 85 ? 2.425 0.700 -12.815 1.00 83.38 85 VAL A CA 1
ATOM 661 C C . VAL A 1 85 ? 2.906 1.629 -11.704 1.00 83.38 85 VAL A C 1
ATOM 663 O O . VAL A 1 85 ? 2.347 1.606 -10.609 1.00 83.38 85 VAL A O 1
ATOM 666 N N . GLU A 1 86 ? 3.888 2.488 -11.985 1.00 83.38 86 GLU A N 1
ATOM 667 C CA . GLU A 1 86 ? 4.358 3.485 -11.024 1.00 83.38 86 GLU A CA 1
ATOM 668 C C . GLU A 1 86 ? 3.255 4.457 -10.603 1.00 83.38 86 GLU A C 1
ATOM 670 O O . GLU A 1 86 ? 3.051 4.676 -9.409 1.00 83.38 86 GLU A O 1
ATOM 675 N N . GLY A 1 87 ? 2.520 5.008 -11.572 1.00 86.00 87 GLY A N 1
ATOM 676 C CA . GLY A 1 87 ? 1.411 5.921 -11.313 1.00 86.00 87 GLY A CA 1
ATOM 677 C C . GLY A 1 87 ? 0.303 5.265 -10.490 1.00 86.00 87 GLY A C 1
ATOM 678 O O . GLY A 1 87 ? -0.167 5.848 -9.512 1.00 86.00 87 GLY A O 1
ATOM 679 N N . ARG A 1 88 ? -0.065 4.022 -10.830 1.00 86.88 88 ARG A N 1
ATOM 680 C CA . ARG A 1 88 ? -1.043 3.238 -10.059 1.00 86.88 88 ARG A CA 1
ATOM 681 C C . ARG A 1 88 ? -0.568 2.999 -8.628 1.00 86.88 88 ARG A C 1
ATOM 683 O O . ARG A 1 88 ? -1.359 3.169 -7.706 1.00 86.88 88 ARG A O 1
ATOM 690 N N . MET A 1 89 ? 0.709 2.667 -8.427 1.00 85.31 89 MET A N 1
ATOM 691 C CA . MET A 1 89 ? 1.240 2.464 -7.078 1.00 85.31 89 MET A CA 1
ATOM 692 C C . MET A 1 89 ? 1.316 3.737 -6.259 1.00 85.31 89 MET A C 1
ATOM 694 O O . MET A 1 89 ? 0.912 3.711 -5.104 1.00 85.31 89 MET A O 1
ATOM 698 N N . ARG A 1 90 ? 1.742 4.856 -6.847 1.00 87.88 90 ARG A N 1
ATOM 699 C CA . ARG A 1 90 ? 1.744 6.144 -6.146 1.00 87.88 90 ARG A CA 1
ATOM 700 C C . ARG A 1 90 ? 0.329 6.567 -5.740 1.00 87.88 90 ARG A C 1
ATOM 702 O O . ARG A 1 90 ? 0.141 7.086 -4.648 1.00 87.88 90 ARG A O 1
ATOM 709 N N . SER A 1 91 ? -0.669 6.327 -6.591 1.00 91.75 91 SER A N 1
ATOM 710 C CA . SER A 1 91 ? -2.069 6.603 -6.245 1.00 91.75 91 SER A CA 1
ATOM 711 C C . SER A 1 91 ? -2.546 5.758 -5.063 1.00 91.75 91 SER A C 1
ATOM 713 O O . SER A 1 91 ? -3.198 6.286 -4.169 1.00 91.75 91 SER A O 1
ATOM 715 N N . LEU A 1 92 ? -2.226 4.460 -5.056 1.00 90.81 92 LEU A N 1
ATOM 716 C CA . LEU A 1 92 ? -2.617 3.553 -3.974 1.00 90.81 92 LEU A CA 1
ATOM 717 C C . LEU A 1 92 ? -1.861 3.838 -2.668 1.00 90.81 92 LEU A C 1
ATOM 719 O O . LEU A 1 92 ? -2.412 3.657 -1.589 1.00 90.81 92 LEU A O 1
ATOM 723 N N . GLU A 1 93 ? -0.611 4.290 -2.759 1.00 89.94 93 GLU A N 1
ATOM 724 C CA . GLU A 1 93 ? 0.187 4.731 -1.614 1.00 89.94 93 GLU A CA 1
ATOM 725 C C . GLU A 1 93 ? -0.473 5.923 -0.910 1.00 89.94 93 GLU A C 1
ATOM 727 O O . GLU A 1 93 ? -0.678 5.879 0.301 1.00 89.94 93 GLU A O 1
ATOM 732 N N . ILE A 1 94 ? -0.879 6.946 -1.671 1.00 92.38 94 ILE A N 1
ATOM 733 C CA . ILE A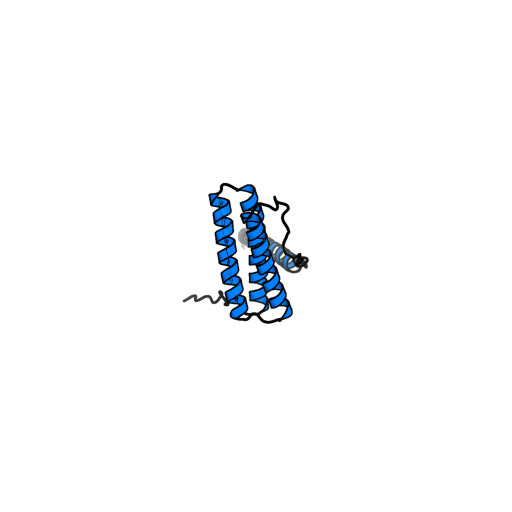 1 94 ? -1.604 8.106 -1.131 1.00 92.38 94 ILE A CA 1
ATOM 734 C C . ILE A 1 94 ? -2.919 7.658 -0.478 1.00 92.38 94 ILE A C 1
ATOM 736 O O . ILE A 1 94 ? -3.184 8.025 0.663 1.00 92.38 94 ILE A O 1
ATOM 740 N N . GLU A 1 95 ? -3.703 6.812 -1.160 1.00 92.50 95 GLU A N 1
ATOM 741 C CA . GLU A 1 95 ? -4.971 6.278 -0.637 1.00 92.50 95 GLU A CA 1
ATOM 742 C C . GLU A 1 95 ? -4.773 5.551 0.706 1.00 92.50 95 GLU A C 1
ATOM 744 O O . GLU A 1 95 ? -5.526 5.777 1.652 1.00 92.50 95 GLU A O 1
ATOM 749 N N . LEU A 1 96 ? -3.730 4.724 0.835 1.00 92.06 96 LEU A N 1
ATOM 750 C CA . LEU A 1 96 ? -3.428 4.030 2.090 1.00 92.06 96 LEU A CA 1
ATOM 751 C C . LEU A 1 96 ? -3.017 4.974 3.215 1.00 92.06 96 LEU A C 1
ATOM 753 O O . LEU A 1 96 ? -3.456 4.780 4.348 1.00 92.06 96 LEU A O 1
ATOM 757 N N . PHE A 1 97 ? -2.180 5.973 2.933 1.00 92.62 97 PHE A N 1
ATOM 758 C CA . PHE A 1 97 ? -1.770 6.933 3.956 1.00 92.62 97 PHE A CA 1
ATOM 759 C C . PHE A 1 97 ? -2.939 7.796 4.432 1.00 92.62 97 PHE A C 1
ATOM 761 O O . PHE A 1 97 ? -3.063 8.024 5.635 1.00 92.62 97 PHE A O 1
ATOM 768 N N . ASP A 1 98 ? -3.839 8.189 3.532 1.00 93.94 98 ASP A N 1
ATOM 769 C CA . ASP A 1 98 ? -5.059 8.913 3.892 1.00 93.94 98 ASP A CA 1
ATOM 770 C C . ASP A 1 98 ? -5.983 8.059 4.774 1.00 93.94 98 ASP A C 1
ATOM 772 O O . ASP A 1 98 ? -6.526 8.543 5.770 1.00 93.94 98 ASP A O 1
ATOM 776 N N . LEU A 1 99 ? -6.140 6.771 4.453 1.00 92.94 99 LEU A N 1
ATOM 777 C CA . LEU A 1 99 ? -6.913 5.839 5.275 1.00 92.94 99 LEU A CA 1
ATOM 778 C C . LEU A 1 99 ? -6.256 5.612 6.648 1.00 92.94 99 LEU A C 1
ATOM 780 O O . LEU A 1 99 ? -6.943 5.634 7.668 1.00 92.94 99 LEU A O 1
ATOM 784 N N . LEU A 1 100 ? -4.931 5.467 6.726 1.00 93.19 100 LEU A N 1
ATOM 785 C CA . LEU A 1 100 ? -4.223 5.369 8.009 1.00 93.19 100 LEU A CA 1
ATOM 786 C C . LEU A 1 100 ? -4.385 6.638 8.859 1.00 93.19 100 LEU A C 1
ATOM 788 O O . LEU A 1 100 ? -4.638 6.548 10.062 1.00 93.19 100 LEU A O 1
ATOM 792 N N . ASP A 1 101 ? -4.298 7.820 8.253 1.00 93.31 101 ASP A N 1
ATOM 793 C CA . ASP A 1 101 ? -4.515 9.091 8.948 1.00 93.31 101 ASP A CA 1
ATOM 794 C C . ASP A 1 101 ? -5.951 9.208 9.488 1.00 93.31 101 ASP A C 1
ATOM 796 O O . ASP A 1 101 ? -6.178 9.670 10.609 1.00 93.31 101 ASP A O 1
ATOM 800 N N . GLN A 1 102 ? -6.944 8.698 8.756 1.00 92.62 102 GLN A N 1
ATOM 801 C CA . GLN A 1 102 ? -8.311 8.606 9.268 1.00 92.62 102 GLN A CA 1
ATOM 802 C C . GLN A 1 102 ? -8.425 7.672 10.485 1.00 92.62 102 GLN A C 1
ATOM 804 O O . GLN A 1 102 ? -9.151 8.006 11.425 1.00 92.62 102 GLN A O 1
ATOM 809 N N . LEU A 1 103 ? -7.695 6.546 10.527 1.00 91.31 103 LEU A N 1
ATOM 810 C CA . LEU A 1 103 ? -7.674 5.651 11.700 1.00 91.31 103 LEU A CA 1
ATOM 811 C C . LEU A 1 103 ? -7.102 6.382 12.915 1.00 91.31 103 LEU A C 1
ATOM 813 O O . LEU A 1 103 ? -7.639 6.276 14.024 1.00 91.31 103 LEU A O 1
ATOM 817 N N . TYR A 1 104 ? -6.038 7.152 12.692 1.00 91.00 104 TYR A N 1
ATOM 818 C CA . TYR A 1 104 ? -5.418 7.973 13.721 1.00 91.00 104 TYR A CA 1
ATOM 819 C C . TYR A 1 104 ? -6.392 9.036 14.250 1.00 91.00 104 TYR A C 1
ATOM 821 O O . TYR A 1 104 ? -6.620 9.122 15.458 1.00 91.00 104 TYR A O 1
ATOM 829 N N . LYS A 1 105 ? -7.064 9.774 13.356 1.00 93.44 105 LYS A N 1
ATOM 830 C CA . LYS A 1 105 ? -8.081 10.786 13.705 1.00 93.44 105 LYS A CA 1
ATOM 831 C C . LYS A 1 105 ? -9.280 10.212 14.463 1.00 93.44 105 LYS A C 1
ATOM 833 O O . LYS A 1 105 ? -9.871 10.906 15.286 1.00 93.44 105 LYS A O 1
ATOM 838 N N . GLN A 1 106 ? -9.633 8.952 14.217 1.00 92.69 106 GLN A N 1
ATOM 839 C CA . GLN A 1 106 ? -10.699 8.240 14.929 1.00 92.69 106 GLN A CA 1
ATOM 840 C C . GLN A 1 106 ? -10.250 7.662 16.288 1.00 92.69 106 GLN A C 1
ATOM 842 O O . GLN A 1 106 ? -11.032 6.970 16.937 1.00 92.69 106 GLN A O 1
ATOM 847 N N . ASN A 1 107 ? -9.016 7.932 16.741 1.00 91.12 107 ASN A N 1
ATOM 848 C CA . ASN A 1 107 ? -8.412 7.371 17.959 1.00 91.12 107 ASN A CA 1
ATOM 849 C C . ASN A 1 107 ? -8.354 5.830 17.982 1.00 91.12 107 ASN A C 1
ATOM 851 O O . ASN A 1 107 ? -8.291 5.209 19.046 1.00 91.12 107 ASN A O 1
ATOM 855 N N . ARG A 1 108 ? -8.323 5.183 16.812 1.00 89.69 108 ARG A N 1
ATOM 856 C CA . ARG A 1 108 ? -8.266 3.719 16.675 1.00 89.69 108 ARG A CA 1
ATOM 857 C C . ARG A 1 108 ? -6.825 3.217 16.626 1.00 89.69 108 ARG A C 1
ATOM 859 O O . ARG A 1 108 ? -6.412 2.545 15.686 1.00 89.69 108 ARG A O 1
ATOM 866 N N . LEU A 1 109 ? -6.047 3.540 17.658 1.00 89.69 109 LEU A N 1
ATOM 867 C CA . LEU A 1 109 ? -4.600 3.283 17.700 1.00 89.69 109 LEU A CA 1
ATOM 868 C C . LEU A 1 109 ? -4.224 1.805 17.507 1.00 89.69 109 LEU A C 1
ATOM 870 O O . LEU A 1 109 ? -3.232 1.515 16.847 1.00 89.69 109 LEU A O 1
ATOM 874 N N . ALA A 1 110 ? -5.006 0.869 18.048 1.00 88.62 110 ALA A N 1
ATOM 875 C CA . ALA A 1 110 ? -4.720 -0.561 17.905 1.00 88.62 110 ALA A CA 1
ATOM 876 C C . ALA A 1 110 ? -4.807 -1.027 16.442 1.00 88.62 110 ALA A C 1
ATOM 878 O O . ALA A 1 110 ? -3.927 -1.748 15.971 1.00 88.62 110 ALA A O 1
ATOM 879 N N . ASP A 1 111 ? -5.837 -0.578 15.723 1.00 89.88 111 ASP A N 1
ATOM 880 C CA . ASP A 1 111 ? -6.002 -0.881 14.303 1.00 89.88 111 ASP A CA 1
ATOM 881 C C . ASP A 1 111 ? -4.942 -0.145 13.484 1.00 89.88 111 ASP A C 1
ATOM 883 O O . ASP A 1 111 ? -4.270 -0.762 12.663 1.00 89.88 111 ASP A O 1
ATOM 887 N N . TYR A 1 112 ? -4.714 1.140 13.775 1.00 91.38 112 TYR A N 1
ATOM 888 C CA . TYR A 1 112 ? -3.684 1.943 13.116 1.00 91.38 112 TYR A CA 1
ATOM 889 C C . TYR A 1 112 ? -2.320 1.249 13.142 1.00 91.38 112 TYR A C 1
ATOM 891 O O . TYR A 1 112 ? -1.733 1.026 12.090 1.00 91.38 112 TYR A O 1
ATOM 899 N N . MET A 1 113 ? -1.842 0.832 14.319 1.00 89.81 113 MET A N 1
ATOM 900 C CA . MET A 1 113 ? -0.529 0.187 14.456 1.00 89.81 113 MET A CA 1
ATOM 901 C C . MET A 1 113 ? -0.440 -1.130 13.681 1.00 89.81 113 MET A C 1
ATOM 903 O O . MET A 1 113 ? 0.610 -1.487 13.152 1.00 89.81 113 MET A O 1
ATOM 907 N N . LYS A 1 114 ? -1.546 -1.873 13.620 1.00 89.31 114 LYS A N 1
ATOM 908 C CA . LYS A 1 114 ? -1.615 -3.146 12.904 1.00 89.31 114 LYS A CA 1
ATOM 909 C C . LYS A 1 114 ? -1.517 -2.942 11.394 1.00 89.31 114 LYS A C 1
ATOM 911 O O . LYS A 1 114 ? -0.794 -3.672 10.720 1.00 89.31 114 LYS A O 1
ATOM 916 N N . TYR A 1 115 ? -2.255 -1.964 10.881 1.00 90.50 115 TYR A N 1
ATOM 917 C CA . TYR A 1 115 ? -2.305 -1.672 9.457 1.00 90.50 115 TYR A CA 1
ATOM 918 C C . TYR A 1 115 ? -1.076 -0.900 8.977 1.00 90.50 115 TYR A C 1
ATOM 920 O O . TYR A 1 115 ? -0.588 -1.195 7.893 1.00 90.50 115 TYR A O 1
ATOM 928 N N . GLU A 1 116 ? -0.515 -0.002 9.788 1.00 91.44 116 GLU A N 1
ATOM 929 C CA . GLU A 1 116 ? 0.749 0.687 9.499 1.00 91.44 116 GLU A CA 1
ATOM 930 C C . GLU A 1 116 ? 1.872 -0.320 9.242 1.00 91.44 116 GLU A C 1
ATOM 932 O O . GLU A 1 116 ? 2.529 -0.250 8.205 1.00 91.44 116 GLU A O 1
ATOM 937 N N . ALA A 1 117 ? 2.016 -1.332 10.103 1.00 88.69 117 ALA A N 1
ATOM 938 C CA . ALA A 1 117 ? 3.031 -2.364 9.926 1.00 88.69 117 ALA A CA 1
ATOM 939 C C . ALA A 1 117 ? 2.889 -3.116 8.586 1.00 88.69 117 ALA A C 1
ATOM 941 O O . ALA A 1 117 ? 3.891 -3.442 7.942 1.00 88.69 117 ALA A O 1
ATOM 942 N N . GLU A 1 118 ? 1.657 -3.385 8.140 1.00 88.75 118 GLU A N 1
ATOM 943 C CA . GLU A 1 118 ? 1.413 -4.060 6.861 1.00 88.75 118 GLU A CA 1
ATOM 944 C C . GLU A 1 118 ? 1.607 -3.118 5.666 1.00 88.75 118 GLU A C 1
ATOM 946 O O . GLU A 1 118 ? 2.229 -3.521 4.685 1.00 88.75 118 GLU A O 1
ATOM 951 N N . VAL A 1 119 ? 1.175 -1.855 5.748 1.00 88.44 119 VAL A N 1
ATOM 952 C CA . VAL A 1 119 ? 1.450 -0.842 4.713 1.00 88.44 119 VAL A CA 1
ATOM 953 C C . VAL A 1 119 ? 2.960 -0.674 4.534 1.00 88.44 119 VAL A C 1
ATOM 955 O O . VAL A 1 119 ? 3.467 -0.804 3.418 1.00 88.44 119 VAL A O 1
ATOM 958 N N . THR A 1 120 ? 3.701 -0.505 5.629 1.00 88.81 120 THR A N 1
ATOM 959 C CA . THR A 1 120 ? 5.166 -0.405 5.628 1.00 88.81 120 THR A CA 1
ATOM 960 C C . THR A 1 120 ? 5.810 -1.648 5.009 1.00 88.81 120 THR A C 1
ATOM 962 O O . THR A 1 120 ? 6.708 -1.542 4.170 1.00 88.81 120 THR A O 1
ATOM 965 N N . ARG A 1 121 ? 5.317 -2.848 5.336 1.00 87.00 121 ARG A N 1
ATOM 966 C CA . ARG A 1 121 ? 5.784 -4.097 4.720 1.00 87.00 121 ARG A CA 1
ATOM 967 C C . ARG A 1 121 ? 5.567 -4.114 3.203 1.00 87.00 121 ARG A C 1
ATOM 969 O O . ARG A 1 121 ? 6.484 -4.495 2.472 1.00 87.00 121 ARG A O 1
ATOM 976 N N . GLN A 1 122 ? 4.391 -3.713 2.726 1.00 85.06 122 GLN A N 1
ATOM 977 C CA . GLN A 1 122 ? 4.086 -3.653 1.293 1.00 85.06 122 GLN A CA 1
ATOM 978 C C . GLN A 1 122 ? 4.974 -2.624 0.572 1.00 85.06 122 GLN A C 1
ATOM 980 O O . GLN A 1 122 ? 5.496 -2.916 -0.505 1.00 85.06 122 GLN A O 1
ATOM 985 N N . MET A 1 123 ? 5.246 -1.472 1.194 1.00 85.81 123 MET A N 1
ATOM 986 C CA . MET A 1 123 ? 6.155 -0.455 0.646 1.00 85.81 123 MET A CA 1
ATOM 987 C C . MET A 1 123 ? 7.609 -0.937 0.562 1.00 85.81 123 MET A C 1
ATOM 989 O O . MET A 1 123 ? 8.306 -0.663 -0.417 1.00 85.81 123 MET A O 1
ATOM 993 N N . ILE A 1 124 ? 8.080 -1.717 1.539 1.00 86.62 124 ILE A N 1
ATOM 994 C CA . ILE A 1 124 ? 9.411 -2.339 1.469 1.00 86.62 124 ILE A CA 1
ATOM 995 C C . ILE A 1 124 ? 9.488 -3.300 0.279 1.00 86.62 124 ILE A C 1
ATOM 997 O O . ILE A 1 124 ? 10.448 -3.238 -0.492 1.00 86.62 124 ILE A O 1
ATOM 1001 N N . ILE A 1 125 ? 8.473 -4.154 0.099 1.00 83.88 125 ILE A N 1
ATOM 1002 C CA . ILE A 1 125 ? 8.404 -5.075 -1.044 1.00 83.88 125 ILE A CA 1
ATOM 1003 C C . ILE A 1 125 ? 8.455 -4.278 -2.347 1.00 83.88 125 ILE A C 1
ATOM 1005 O O . ILE A 1 125 ? 9.253 -4.606 -3.223 1.00 83.88 125 ILE A O 1
ATOM 1009 N N . TYR A 1 126 ? 7.693 -3.190 -2.458 1.00 82.31 126 TYR A N 1
ATOM 1010 C CA . TYR A 1 126 ? 7.732 -2.337 -3.642 1.00 82.31 126 TYR A CA 1
ATOM 1011 C C . TYR A 1 126 ? 9.123 -1.816 -3.966 1.00 82.31 126 TYR A C 1
ATOM 1013 O O . TYR A 1 126 ? 9.589 -1.945 -5.095 1.00 82.31 126 TYR A O 1
ATOM 1021 N N . ASN A 1 127 ? 9.792 -1.234 -2.973 1.00 83.56 127 ASN A N 1
ATOM 1022 C CA . ASN A 1 127 ? 11.103 -0.633 -3.158 1.00 83.56 127 ASN A CA 1
ATOM 1023 C C . ASN A 1 127 ? 12.137 -1.685 -3.567 1.00 83.56 127 ASN A C 1
ATOM 1025 O O . ASN A 1 127 ? 12.994 -1.412 -4.408 1.00 83.56 127 ASN A O 1
ATOM 1029 N N . MET A 1 128 ? 12.026 -2.909 -3.042 1.00 83.62 128 MET A N 1
ATOM 1030 C CA . MET A 1 128 ? 12.829 -4.039 -3.511 1.00 83.62 128 MET A CA 1
ATOM 1031 C C . MET A 1 128 ? 12.545 -4.365 -4.982 1.00 83.62 128 MET A C 1
ATOM 1033 O O . MET A 1 128 ? 13.485 -4.564 -5.748 1.00 83.62 128 MET A O 1
ATOM 1037 N N . LEU A 1 129 ? 11.277 -4.370 -5.401 1.00 79.38 129 LEU A N 1
ATOM 1038 C CA . LEU A 1 129 ? 10.903 -4.596 -6.800 1.00 79.38 129 LEU A CA 1
ATOM 1039 C C . LEU A 1 129 ? 11.429 -3.493 -7.725 1.00 79.38 129 LEU A C 1
ATOM 1041 O O . LEU A 1 129 ? 12.007 -3.806 -8.762 1.00 79.38 129 LEU A O 1
ATOM 1045 N N . LYS A 1 130 ? 11.309 -2.214 -7.345 1.00 79.75 130 LYS A N 1
ATOM 1046 C CA . LYS A 1 130 ? 11.859 -1.095 -8.134 1.00 79.75 130 LYS A CA 1
ATOM 1047 C C . LYS A 1 130 ? 13.364 -1.252 -8.360 1.00 79.75 130 LYS A C 1
ATOM 1049 O O . LYS A 1 130 ? 13.835 -1.037 -9.475 1.00 79.75 130 LYS A O 1
ATOM 1054 N N . LYS A 1 131 ? 14.102 -1.667 -7.322 1.00 81.81 131 LYS A N 1
ATOM 1055 C CA . LYS A 1 131 ? 15.541 -1.961 -7.412 1.00 81.81 131 LYS A CA 1
ATOM 1056 C C . LYS A 1 131 ? 15.827 -3.128 -8.356 1.00 81.81 131 LYS A C 1
ATOM 1058 O O . LYS A 1 131 ? 16.718 -3.016 -9.187 1.00 81.81 131 LYS A O 1
ATOM 1063 N N . LEU A 1 132 ? 15.054 -4.213 -8.271 1.00 80.44 132 LEU A N 1
ATOM 1064 C CA . LEU A 1 132 ? 15.220 -5.378 -9.149 1.00 80.44 132 LEU A CA 1
ATOM 1065 C C . LEU A 1 132 ? 14.990 -5.046 -10.629 1.00 80.44 132 LEU A C 1
ATOM 1067 O O . LEU A 1 132 ? 15.679 -5.593 -11.483 1.00 80.44 132 LEU A O 1
ATOM 1071 N N . PHE A 1 133 ? 14.054 -4.146 -10.932 1.00 76.75 133 PHE A N 1
ATOM 1072 C CA . PHE A 1 133 ? 13.761 -3.733 -12.306 1.00 76.75 133 PHE A CA 1
ATOM 1073 C C . PHE A 1 133 ? 14.660 -2.602 -12.830 1.00 76.75 133 PHE A C 1
ATOM 1075 O O . PHE A 1 133 ? 14.490 -2.196 -13.975 1.00 76.75 133 PHE A O 1
ATOM 1082 N N . GLY A 1 134 ? 15.605 -2.091 -12.030 1.00 68.69 134 GLY A N 1
ATOM 1083 C CA . GLY A 1 134 ? 16.529 -1.031 -12.453 1.00 68.69 134 GLY A CA 1
ATOM 1084 C C . GLY A 1 134 ? 15.916 0.374 -12.521 1.00 68.69 134 GLY A C 1
ATOM 1085 O O . GLY A 1 134 ? 16.460 1.239 -13.195 1.00 68.69 134 GLY A O 1
ATOM 1086 N N . TYR A 1 135 ? 14.797 0.615 -11.829 1.00 62.28 135 TYR A N 1
ATOM 1087 C CA . TYR A 1 135 ? 14.118 1.924 -11.765 1.00 62.28 135 TYR A CA 1
ATOM 1088 C C . TYR A 1 135 ? 14.380 2.681 -10.456 1.00 62.28 135 TYR A C 1
ATOM 1090 O O . TYR A 1 135 ? 13.746 3.703 -10.185 1.00 62.28 135 TYR A O 1
ATOM 1098 N N . ALA A 1 136 ? 15.277 2.182 -9.603 1.00 56.00 136 ALA A N 1
ATOM 1099 C CA . ALA A 1 136 ? 15.767 2.986 -8.494 1.00 56.00 136 ALA A CA 1
ATOM 1100 C C . ALA A 1 136 ? 16.709 4.054 -9.076 1.00 56.00 136 ALA A C 1
ATOM 1102 O O . ALA A 1 136 ? 17.685 3.665 -9.717 1.00 56.00 136 ALA A O 1
ATOM 1103 N N . PRO A 1 137 ? 16.444 5.363 -8.899 1.00 51.31 137 PRO A N 1
ATOM 1104 C CA . PRO A 1 137 ? 17.480 6.351 -9.156 1.00 51.31 137 PRO A CA 1
ATOM 1105 C C . PRO A 1 137 ? 18.698 5.959 -8.314 1.00 51.31 137 PRO A C 1
ATOM 1107 O O . PRO A 1 137 ? 18.553 5.636 -7.131 1.00 51.31 137 PRO A O 1
ATOM 1110 N N . GLU A 1 138 ? 19.875 5.912 -8.934 1.00 52.34 138 GLU A N 1
ATOM 1111 C CA . GLU A 1 138 ? 21.143 5.781 -8.223 1.00 52.34 138 GLU A CA 1
ATOM 1112 C C . GLU A 1 138 ? 21.331 7.036 -7.362 1.00 52.34 138 GLU A C 1
ATOM 1114 O O . GLU A 1 138 ? 21.972 8.002 -7.754 1.00 52.34 138 GLU A O 1
ATOM 1119 N N . GLU A 1 139 ? 20.722 7.074 -6.180 1.00 59.25 139 GLU A N 1
ATOM 1120 C CA . GLU A 1 139 ? 21.066 8.057 -5.156 1.00 59.25 139 GLU A CA 1
ATOM 1121 C C . GLU A 1 139 ? 22.348 7.613 -4.454 1.00 59.25 139 GLU A C 1
ATOM 1123 O O . GLU A 1 139 ? 22.310 7.303 -3.274 1.00 59.25 139 GLU A O 1
ATOM 1128 N N . LEU A 1 140 ? 23.465 7.526 -5.179 1.00 52.50 140 LEU A N 1
ATOM 1129 C CA . LEU A 1 140 ? 24.823 7.508 -4.629 1.00 52.50 140 LEU A CA 1
ATOM 1130 C C . LEU A 1 140 ? 25.806 7.894 -5.741 1.00 52.50 140 LEU A C 1
ATOM 1132 O O . LEU A 1 140 ? 26.556 7.058 -6.226 1.00 52.50 140 LEU A O 1
ATOM 1136 N N . ASP A 1 141 ? 25.821 9.170 -6.111 1.00 42.53 141 ASP A N 1
ATOM 1137 C CA . ASP A 1 141 ? 27.075 9.785 -6.533 1.00 42.53 141 ASP A CA 1
ATOM 1138 C C . ASP A 1 141 ? 27.379 10.913 -5.552 1.00 42.53 141 ASP A C 1
ATOM 1140 O O . ASP A 1 141 ? 26.754 11.979 -5.542 1.00 42.53 141 ASP A O 1
ATOM 1144 N N . GLU A 1 142 ? 28.338 10.617 -4.677 1.00 52.44 142 GLU A N 1
ATOM 1145 C CA . GLU A 1 142 ? 29.197 11.599 -4.040 1.00 52.44 142 GLU A CA 1
ATOM 1146 C C . GLU A 1 142 ? 29.605 12.652 -5.076 1.00 52.44 142 GLU A C 1
ATOM 1148 O O . GLU A 1 142 ? 30.498 12.441 -5.892 1.00 52.44 142 GLU A O 1
ATOM 1153 N N . LYS A 1 143 ? 29.016 13.843 -4.998 1.00 41.97 143 LYS A N 1
ATOM 1154 C CA . LYS A 1 143 ? 29.778 15.044 -5.325 1.00 41.97 143 LYS A CA 1
ATOM 1155 C C . LYS A 1 143 ? 30.419 15.544 -4.046 1.00 41.97 143 LYS A C 1
ATOM 1157 O O . LYS A 1 143 ? 29.919 16.443 -3.379 1.00 41.97 143 LYS A O 1
ATOM 1162 N N . VAL A 1 144 ? 31.522 14.881 -3.708 1.00 50.03 144 VAL A N 1
ATOM 1163 C CA . VAL A 1 144 ? 32.657 15.556 -3.091 1.00 50.03 144 VAL A CA 1
ATOM 1164 C C . VAL A 1 144 ? 33.185 16.514 -4.156 1.00 50.03 144 VAL A C 1
ATOM 1166 O O . VAL A 1 144 ? 33.828 16.085 -5.112 1.00 50.03 144 VAL A O 1
ATOM 1169 N N . GLU A 1 145 ? 32.864 17.794 -4.016 1.00 41.62 145 GLU A N 1
ATOM 1170 C CA . GLU A 1 145 ? 33.650 18.887 -4.592 1.00 41.62 145 GLU A CA 1
ATOM 1171 C C . GLU A 1 145 ? 33.786 20.002 -3.553 1.00 41.62 145 GLU A C 1
ATOM 1173 O O . GLU A 1 145 ? 32.754 20.370 -2.942 1.00 41.62 145 GLU A O 1
#

Organism: Drosophila lebanonensis (NCBI:txid7225)

Sequence (145 aa):
MHLVKSPCLLACALVYLLPLAACIEHITEQQLELHKYRVSPKLTGPVKFVHDPKDVMLNELDSALQKISTVYIQALFSGTHTPEVEGRMRSLEIELFDLLDQLYKQNRLADYMKYEAEVTRQMIIYNMLKKLFGYAPEELDEKVE

pLDDT: mean 72.7, std 17.27, range [35.56, 93.94]

Radius of gyration: 26.48 Å; chains: 1; bounding box: 100×36×42 Å

Foldseek 3Di:
DDDDDPPVVVVVVVVVVVVVVVVVVVVVVVVVVVPPPDPPPPLPAQDDDDDDPPPPLVVQLSVLSNQLSVLLVVCVVVLADDVVSVVSNVVSLVVNVVSLVVCVVVVVVVVSVVSVVSSVVSVVSVVVSCVSNVNPPPPDDDPPD